Protein AF-A0A7V3UQK7-F1 (afdb_monomer)

Sequence (148 aa):
MFDKPQFWVILATIALGGVIAGFGYARHGSGWISPEKKADWLVEIASKELDLSTDQKAKLNQIKDEVLAKMQTFRGLREGLREEVLSQVRKESVDQQKLNQLLGEKEAQIKEMRTFLVAKFAEFHGMLTPEQRLKLAEGLDRFHKERD

pLDDT: mean 75.61, std 19.02, range [35.81, 97.5]

Nearest PDB structures (foldseek):
  3zg1-assembly1_D  TM=5.898E-01  e=9.123E-01  Cupriavidus metallidurans CH34
  8p1y-assembly1_AAA-2  TM=5.648E-01  e=1.386E+00  Arabidopsis thaliana
  4wwf-assembly1_A-3  TM=5.915E-01  e=1.800E+00  Cupriavidus metallidurans CH34
  7f6j-assembly1_C  TM=4.019E-01  e=7.402E-01  Homo sapiens
  7vqu-assembly1_A  TM=3.058E-01  e=1.538E+00  Homo sapiens

Secondary structure (DSSP, 8-state):
---HHHHHHHHHHHHTTTHHHHTS---BTTB---HHHHHHHHHHHHHHHTT--HHHHHHHHHHHHHHHHHHHHHHHHHHHHHHHHHHHHTSSS--HHHHHHHHHHHHHHHHHHHHHHHHHHHHHHHHS-HHHHHHHHHHHHHHHHT--

Foldseek 3Di:
DPDLLVLLVVVVCLQQLVLVPVLVDDDDPPDRDDPLNVLVVNLVVLCVQLVDDPVLSVLSVVLSVVLVVLVVVVVVLVVVLVVLVVVQVPDPHHPPVVNVVSVVVVVVSSVVSRVSSNVSSVVSCVPGDPSSVVSSVVSNVVSVVVVD

Structure (mmCIF, N/CA/C/O backbone):
data_AF-A0A7V3UQK7-F1
#
_entry.id   AF-A0A7V3UQK7-F1
#
loop_
_atom_site.group_PDB
_atom_site.id
_atom_site.type_symbol
_atom_site.label_atom_id
_atom_site.label_alt_id
_atom_site.label_comp_id
_atom_site.label_asym_id
_atom_site.label_entity_id
_atom_site.label_seq_id
_atom_site.pdbx_PDB_ins_code
_atom_site.Cartn_x
_atom_site.Cartn_y
_atom_site.Cartn_z
_atom_site.occupancy
_atom_site.B_iso_or_equiv
_atom_site.auth_seq_id
_atom_site.auth_comp_id
_atom_site.auth_asym_id
_atom_site.auth_atom_id
_atom_site.pdbx_PDB_model_num
ATOM 1 N N . MET A 1 1 ? -0.979 22.554 5.118 1.00 37.94 1 MET A N 1
ATOM 2 C CA . MET A 1 1 ? -2.296 21.947 5.358 1.00 37.94 1 MET A CA 1
ATOM 3 C C . MET A 1 1 ? -2.767 21.380 4.026 1.00 37.94 1 MET A C 1
ATOM 5 O O . MET A 1 1 ? -2.812 22.142 3.074 1.00 37.94 1 MET A O 1
ATOM 9 N N . PHE A 1 2 ? -2.886 20.057 3.888 1.00 42.56 2 PHE A N 1
ATOM 10 C CA . PHE A 1 2 ? -3.632 19.459 2.772 1.00 42.56 2 PHE A CA 1
ATOM 11 C C . PHE A 1 2 ? -5.113 19.531 3.172 1.00 42.56 2 PHE A C 1
ATOM 13 O O . PHE A 1 2 ? -5.421 19.312 4.347 1.00 42.56 2 PHE A O 1
ATOM 20 N N . ASP A 1 3 ? -5.997 19.893 2.250 1.00 42.94 3 ASP A N 1
ATOM 21 C CA . ASP A 1 3 ? -7.413 20.099 2.563 1.00 42.94 3 ASP A CA 1
ATOM 22 C C . ASP A 1 3 ? -8.110 18.761 2.866 1.00 42.94 3 ASP A C 1
ATOM 24 O O . ASP A 1 3 ? -7.688 17.711 2.384 1.00 42.94 3 ASP A O 1
ATOM 28 N N . LYS A 1 4 ? -9.182 18.780 3.674 1.00 47.19 4 LYS A N 1
ATOM 29 C CA . LYS A 1 4 ? -10.029 17.611 4.008 1.00 47.19 4 LYS A CA 1
ATOM 30 C C . LYS A 1 4 ? -10.387 16.699 2.809 1.00 47.19 4 LYS A C 1
ATOM 32 O O . LYS A 1 4 ? -10.377 15.486 3.009 1.00 47.19 4 LYS A O 1
ATOM 37 N N . PRO A 1 5 ? -10.604 17.201 1.576 1.00 44.19 5 PRO A N 1
ATOM 38 C CA . PRO A 1 5 ? -10.710 16.358 0.380 1.00 44.19 5 PRO A CA 1
ATOM 39 C C . PRO A 1 5 ? -9.492 15.451 0.146 1.00 44.19 5 PRO A C 1
ATOM 41 O O . PRO A 1 5 ? -9.626 14.288 -0.215 1.00 44.19 5 PRO A O 1
ATOM 44 N N . GLN A 1 6 ? -8.266 15.913 0.389 1.00 44.44 6 GLN A N 1
ATOM 45 C CA . GLN A 1 6 ? -7.052 15.153 0.072 1.00 44.44 6 GLN A CA 1
ATOM 46 C C . GLN A 1 6 ? -6.821 13.929 0.974 1.00 44.44 6 GLN A C 1
ATOM 48 O O . GLN A 1 6 ? -6.071 13.026 0.605 1.00 44.44 6 GLN A O 1
ATOM 53 N N . PHE A 1 7 ? -7.493 13.867 2.124 1.00 53.59 7 PHE A N 1
ATOM 54 C CA . PHE A 1 7 ? -7.438 12.757 3.077 1.00 53.59 7 PHE A CA 1
ATOM 55 C C . PHE A 1 7 ? -8.044 11.463 2.509 1.00 53.59 7 PHE A C 1
ATOM 57 O O . PHE A 1 7 ? -7.403 10.408 2.502 1.00 53.59 7 PHE A O 1
ATOM 64 N N . TRP A 1 8 ? -9.249 11.561 1.958 1.00 45.72 8 TRP A N 1
ATOM 65 C CA . TRP A 1 8 ? -9.963 10.429 1.378 1.00 45.72 8 TRP A CA 1
ATOM 66 C C . TRP A 1 8 ? -9.336 9.942 0.069 1.00 45.72 8 TRP A C 1
ATOM 68 O O . TRP A 1 8 ? -9.379 8.739 -0.180 1.00 45.72 8 TRP A O 1
ATOM 78 N N . VAL A 1 9 ? -8.655 10.820 -0.700 1.00 46.66 9 VAL A N 1
ATOM 79 C CA . VAL A 1 9 ? -7.806 10.403 -1.842 1.00 46.66 9 VAL A CA 1
ATOM 80 C C . VAL A 1 9 ? -6.897 9.271 -1.391 1.00 46.66 9 VAL A C 1
ATOM 82 O O . VAL A 1 9 ? -6.783 8.253 -2.063 1.00 46.66 9 VAL A O 1
ATOM 85 N N . ILE A 1 10 ? -6.214 9.450 -0.261 1.00 49.88 10 ILE A N 1
ATOM 86 C CA . ILE A 1 10 ? -5.066 8.623 0.085 1.00 49.88 10 ILE A CA 1
ATOM 87 C C . ILE A 1 10 ? -5.518 7.339 0.797 1.00 49.88 10 ILE A C 1
ATOM 89 O O . ILE A 1 10 ? -4.950 6.285 0.518 1.00 49.88 10 ILE A O 1
ATOM 93 N N . LEU A 1 11 ? -6.600 7.377 1.588 1.00 51.47 11 LEU A N 1
ATOM 94 C CA . LEU A 1 11 ? -7.259 6.161 2.090 1.00 51.47 11 LEU A CA 1
ATOM 95 C C . LEU A 1 11 ? -7.857 5.310 0.955 1.00 51.47 11 LEU A C 1
ATOM 97 O O . LEU A 1 11 ? -7.635 4.099 0.929 1.00 51.47 11 LEU A O 1
ATOM 101 N N . ALA A 1 12 ? -8.522 5.931 -0.030 1.00 48.00 12 ALA A N 1
ATOM 102 C CA . ALA A 1 12 ? -9.021 5.244 -1.228 1.00 48.00 12 ALA A CA 1
ATOM 103 C C . ALA A 1 12 ? -7.879 4.627 -2.058 1.00 48.00 12 ALA A C 1
ATOM 105 O O . A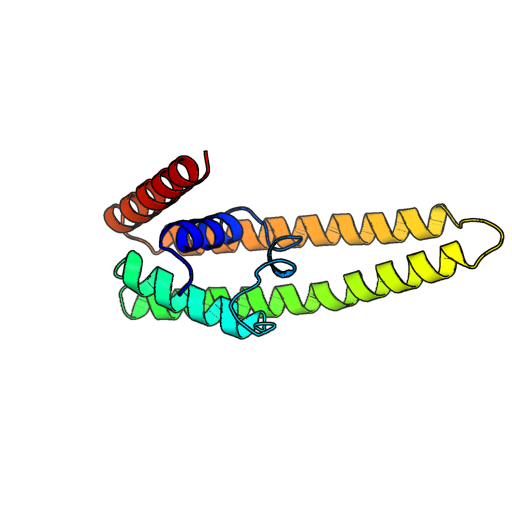LA A 1 12 ? -7.985 3.510 -2.561 1.00 48.00 12 ALA A O 1
ATOM 106 N N . THR A 1 13 ? -6.751 5.339 -2.167 1.00 45.59 13 THR A N 1
ATOM 107 C CA . THR A 1 13 ? -5.567 4.902 -2.929 1.00 45.59 13 THR A CA 1
ATOM 108 C C . THR A 1 13 ? -4.888 3.680 -2.294 1.00 45.59 13 THR A C 1
ATOM 110 O O . THR A 1 13 ? -4.338 2.848 -3.017 1.00 45.59 13 THR A O 1
ATOM 113 N N . ILE A 1 14 ? -4.944 3.535 -0.963 1.00 50.31 14 ILE A N 1
ATOM 114 C CA . ILE A 1 14 ? -4.448 2.345 -0.247 1.00 50.31 14 ILE A CA 1
ATOM 115 C C . ILE A 1 14 ? -5.424 1.170 -0.392 1.00 50.31 14 ILE A C 1
ATOM 117 O O . ILE A 1 14 ? -4.981 0.047 -0.622 1.00 50.31 14 ILE A O 1
ATOM 121 N N . ALA A 1 15 ? -6.736 1.426 -0.328 1.00 46.16 15 ALA A N 1
ATOM 122 C CA . ALA A 1 15 ? -7.770 0.400 -0.482 1.00 46.16 15 ALA A CA 1
ATOM 123 C C . ALA A 1 15 ? -7.800 -0.248 -1.884 1.00 46.16 15 ALA A C 1
ATOM 125 O O . ALA A 1 15 ? -8.179 -1.409 -2.016 1.00 46.16 15 ALA A O 1
ATOM 126 N N . LEU A 1 16 ? -7.371 0.471 -2.932 1.00 38.28 16 LEU A N 1
ATOM 127 C CA . LEU A 1 16 ? -7.470 0.043 -4.338 1.00 38.28 16 LEU A CA 1
ATOM 128 C C . LEU A 1 16 ? -6.136 0.096 -5.104 1.00 38.28 16 LEU A C 1
ATOM 130 O O . LEU A 1 16 ? -6.090 0.451 -6.279 1.00 38.28 16 LEU A O 1
ATOM 134 N N . GLY A 1 17 ? -5.020 -0.271 -4.468 1.00 37.94 17 GLY A N 1
ATOM 135 C CA . GLY A 1 17 ? -3.794 -0.597 -5.211 1.00 37.94 17 GLY A CA 1
ATOM 136 C C . GLY A 1 17 ? -3.151 0.561 -5.990 1.00 37.94 17 GLY A C 1
ATOM 137 O O . GLY A 1 17 ? -2.339 0.324 -6.884 1.00 37.94 17 GLY A O 1
ATOM 138 N N . GLY A 1 18 ? -3.427 1.820 -5.638 1.00 38.56 18 GLY A N 1
ATOM 139 C CA . GLY A 1 18 ? -2.829 3.002 -6.272 1.00 38.56 18 GLY A CA 1
ATOM 140 C C . GLY A 1 18 ? -1.375 3.273 -5.854 1.00 38.56 18 GLY A C 1
ATOM 141 O O . GLY A 1 18 ? -0.882 4.398 -5.945 1.00 38.56 18 GLY A O 1
ATOM 142 N N . VAL A 1 19 ? -0.667 2.242 -5.391 1.00 43.47 19 VAL A N 1
ATOM 143 C CA . VAL A 1 19 ? 0.723 2.314 -4.926 1.00 43.47 19 VAL A CA 1
ATOM 144 C C . VAL A 1 19 ? 1.705 2.536 -6.083 1.00 43.47 19 VAL A C 1
ATOM 146 O O . VAL A 1 19 ? 2.737 3.174 -5.898 1.00 43.47 19 VAL A O 1
ATOM 149 N N . ILE A 1 20 ? 1.379 2.092 -7.300 1.00 42.72 20 ILE A N 1
ATOM 150 C CA . ILE A 1 20 ? 2.348 2.074 -8.410 1.00 42.72 20 ILE A CA 1
ATOM 151 C C . ILE A 1 20 ? 2.526 3.457 -9.074 1.00 42.72 20 ILE A C 1
ATOM 153 O O . ILE A 1 20 ? 3.589 3.728 -9.631 1.00 42.72 20 ILE A O 1
ATOM 157 N N . ALA A 1 21 ? 1.553 4.369 -8.957 1.00 35.81 21 ALA A N 1
ATOM 158 C CA . ALA A 1 21 ? 1.624 5.709 -9.565 1.00 35.81 21 ALA A CA 1
ATOM 159 C C . ALA A 1 21 ? 1.423 6.876 -8.572 1.00 35.81 21 ALA A C 1
ATOM 161 O O . ALA A 1 21 ? 2.000 7.948 -8.760 1.00 35.81 21 ALA A O 1
ATOM 162 N N . GLY A 1 22 ? 0.669 6.685 -7.480 1.00 40.34 22 GLY A N 1
ATOM 163 C CA . GLY A 1 22 ? 0.254 7.771 -6.575 1.00 40.34 22 GLY A CA 1
ATOM 164 C C . GLY A 1 22 ? 1.278 8.202 -5.516 1.00 40.34 22 GLY A C 1
ATOM 165 O O . GLY A 1 22 ? 1.130 9.258 -4.897 1.00 40.34 22 GLY A O 1
ATOM 166 N N . PHE A 1 23 ? 2.347 7.430 -5.298 1.00 44.38 23 PHE A N 1
ATOM 167 C CA . PHE A 1 23 ? 3.440 7.848 -4.405 1.00 44.38 23 PHE A CA 1
ATOM 168 C C . PHE A 1 23 ? 4.449 8.792 -5.077 1.00 44.38 23 PHE A C 1
ATOM 170 O O . PHE A 1 23 ? 5.223 9.433 -4.375 1.00 44.38 23 PHE A O 1
ATOM 177 N N . GLY A 1 24 ? 4.410 8.939 -6.408 1.00 39.44 24 GLY A N 1
ATOM 178 C CA . GLY A 1 24 ? 5.303 9.836 -7.152 1.00 39.44 24 GLY A CA 1
ATOM 179 C C . GLY A 1 24 ? 4.831 11.290 -7.282 1.00 39.44 24 GLY A C 1
ATOM 180 O O . GLY A 1 24 ? 5.630 12.133 -7.675 1.00 39.44 24 GLY A O 1
ATOM 181 N N . TYR A 1 25 ? 3.568 11.605 -6.962 1.00 39.03 25 TYR A N 1
ATOM 182 C CA . TYR A 1 25 ? 2.952 12.891 -7.332 1.00 39.03 25 TYR A CA 1
ATOM 183 C C . TYR A 1 25 ? 2.076 13.509 -6.230 1.00 39.03 25 TYR A C 1
ATOM 185 O O . TYR A 1 25 ? 0.940 13.901 -6.475 1.00 39.03 25 TYR A O 1
ATOM 193 N N . ALA A 1 26 ? 2.585 13.631 -5.002 1.00 42.06 26 ALA A N 1
ATOM 194 C CA . ALA A 1 26 ? 1.942 14.468 -3.983 1.00 42.06 26 ALA A CA 1
ATOM 195 C C . ALA A 1 26 ? 2.913 15.566 -3.536 1.00 42.06 26 ALA A C 1
ATOM 197 O O . ALA A 1 26 ? 3.802 15.336 -2.720 1.00 42.06 26 ALA A O 1
ATOM 198 N N . ARG A 1 27 ? 2.759 16.757 -4.120 1.00 38.16 27 ARG A N 1
ATOM 199 C CA . ARG A 1 27 ? 3.502 17.972 -3.769 1.00 38.16 27 ARG A CA 1
ATOM 200 C C . ARG A 1 27 ? 2.772 18.630 -2.586 1.00 38.16 27 ARG A C 1
ATOM 202 O O . ARG A 1 27 ? 1.605 18.976 -2.731 1.00 38.16 27 ARG A O 1
ATOM 209 N N . HIS A 1 28 ? 3.426 18.798 -1.433 1.00 37.97 28 HIS A N 1
ATOM 210 C CA . HIS A 1 28 ? 3.025 19.801 -0.427 1.00 37.97 28 HIS A CA 1
ATOM 211 C C . HIS A 1 28 ? 4.048 20.932 -0.425 1.00 37.97 28 HIS A C 1
ATOM 213 O O . HIS A 1 28 ? 5.148 20.756 -0.953 1.00 37.97 28 HIS A O 1
ATOM 219 N N . GLY A 1 29 ? 3.684 22.077 0.150 1.00 44.47 29 GLY A N 1
ATOM 220 C CA . GLY A 1 29 ? 4.548 23.247 0.279 1.00 44.47 29 GLY A CA 1
ATOM 221 C C . GLY A 1 29 ? 5.987 22.865 0.641 1.00 44.47 29 GLY A C 1
ATOM 222 O O . GLY A 1 29 ? 6.238 22.263 1.679 1.00 44.47 29 GLY A O 1
ATOM 223 N N . SER A 1 30 ? 6.900 23.181 -0.281 1.00 41.56 30 SER A N 1
ATOM 224 C CA . SER A 1 30 ? 8.362 23.133 -0.146 1.00 41.56 30 SER A CA 1
ATOM 225 C C . SER A 1 30 ? 9.041 21.797 0.225 1.00 41.56 30 SER A C 1
ATOM 227 O O . SER A 1 30 ? 10.024 21.826 0.962 1.00 41.56 30 SER A O 1
ATOM 229 N N . GLY A 1 31 ? 8.634 20.630 -0.301 1.00 48.94 31 GLY A N 1
ATOM 230 C CA . GLY A 1 31 ? 9.506 19.445 -0.179 1.00 48.94 31 GLY A CA 1
ATOM 231 C C . GLY A 1 31 ? 8.980 18.092 -0.661 1.00 48.94 31 GLY A C 1
ATOM 232 O O . GLY A 1 31 ? 7.777 17.859 -0.754 1.00 48.94 31 GLY A O 1
ATOM 233 N N . TRP A 1 32 ? 9.922 17.182 -0.936 1.00 53.34 32 TRP A N 1
ATOM 234 C CA . TRP A 1 32 ? 9.680 15.748 -1.126 1.00 53.34 32 TRP A CA 1
ATOM 235 C C . TRP A 1 32 ? 9.458 15.090 0.245 1.00 53.34 32 TRP A C 1
ATOM 237 O O . TRP A 1 32 ? 10.363 15.072 1.077 1.00 53.34 32 TRP A O 1
ATOM 247 N N . ILE A 1 33 ? 8.263 14.553 0.499 1.00 62.66 33 ILE A N 1
ATOM 248 C CA . ILE A 1 33 ? 7.979 13.755 1.702 1.00 62.66 33 ILE A CA 1
ATOM 249 C C . ILE A 1 33 ? 8.340 12.296 1.407 1.00 62.66 33 ILE A C 1
ATOM 251 O O . ILE A 1 33 ? 7.954 11.764 0.365 1.00 62.66 33 ILE A O 1
ATOM 255 N N . SER A 1 34 ? 9.081 11.648 2.313 1.00 73.44 34 SER A N 1
ATOM 256 C CA . SER A 1 34 ? 9.436 10.236 2.152 1.00 73.44 34 SER A CA 1
ATOM 257 C C . SER A 1 34 ? 8.192 9.337 2.274 1.00 73.44 34 SER A C 1
ATOM 259 O O . SER A 1 34 ? 7.241 9.696 2.978 1.00 73.44 34 SER A O 1
ATOM 261 N N . PRO A 1 35 ? 8.160 8.170 1.610 1.00 71.69 35 PRO A N 1
ATOM 262 C CA . PRO A 1 35 ? 7.020 7.253 1.685 1.00 71.69 35 PRO A CA 1
ATOM 263 C C . PRO A 1 35 ? 6.654 6.842 3.114 1.00 71.69 35 PRO A C 1
ATOM 265 O O . PRO A 1 35 ? 5.476 6.707 3.423 1.00 71.69 35 PRO A O 1
ATOM 268 N N . GLU A 1 36 ? 7.649 6.732 3.989 1.00 77.38 36 GLU A N 1
ATOM 269 C CA . GLU A 1 36 ? 7.508 6.378 5.400 1.00 77.38 36 GLU A CA 1
ATOM 270 C C . GLU A 1 36 ? 6.766 7.486 6.161 1.00 77.38 36 GLU A C 1
ATOM 272 O O . GLU A 1 36 ? 5.721 7.234 6.752 1.00 77.38 36 GLU A O 1
ATOM 277 N N . LYS A 1 37 ? 7.199 8.750 6.022 1.00 78.31 37 LYS A N 1
ATOM 278 C CA . LYS A 1 37 ? 6.509 9.901 6.633 1.00 78.31 37 LYS A CA 1
ATOM 279 C C . LYS A 1 37 ? 5.071 10.053 6.141 1.00 78.31 37 LYS A C 1
ATOM 281 O O . LYS A 1 37 ? 4.189 10.445 6.902 1.00 78.31 37 LYS A O 1
ATOM 286 N N . LYS A 1 38 ? 4.825 9.762 4.860 1.00 75.75 38 LYS A N 1
ATOM 287 C CA . LYS A 1 38 ? 3.470 9.777 4.296 1.00 75.75 38 LYS A CA 1
ATOM 288 C C . LYS A 1 38 ? 2.611 8.666 4.906 1.00 75.75 38 LYS A C 1
ATOM 290 O O . LYS A 1 38 ? 1.447 8.911 5.203 1.00 75.75 38 LYS A O 1
ATOM 295 N N . ALA A 1 39 ? 3.178 7.477 5.097 1.00 77.69 39 ALA A N 1
ATOM 296 C CA . ALA A 1 39 ? 2.504 6.338 5.705 1.00 77.69 39 ALA A CA 1
ATOM 297 C C . ALA A 1 39 ? 2.181 6.580 7.190 1.00 77.69 39 ALA A C 1
ATOM 299 O O . ALA A 1 39 ? 1.060 6.316 7.611 1.00 77.69 39 ALA A O 1
ATOM 300 N N . ASP A 1 40 ? 3.102 7.168 7.957 1.00 80.12 40 ASP A N 1
ATOM 301 C CA . ASP A 1 40 ? 2.851 7.555 9.352 1.00 80.12 40 ASP A CA 1
ATOM 302 C C . ASP A 1 40 ? 1.722 8.581 9.458 1.00 80.12 40 ASP A C 1
ATOM 304 O O . ASP A 1 40 ? 0.777 8.408 10.226 1.00 80.12 40 ASP A O 1
ATOM 308 N N . TRP A 1 41 ? 1.771 9.622 8.622 1.00 77.69 41 TRP A N 1
ATOM 309 C CA . TRP A 1 41 ? 0.708 10.622 8.564 1.00 77.69 41 TRP A CA 1
ATOM 310 C C . TRP A 1 41 ? -0.652 9.986 8.245 1.00 77.69 41 TRP A C 1
ATOM 312 O O . TRP A 1 41 ? -1.651 10.340 8.863 1.00 77.69 41 TRP A O 1
ATOM 322 N N . LEU A 1 42 ? -0.702 9.005 7.340 1.00 74.56 42 LEU A N 1
ATOM 323 C CA . LEU A 1 42 ? -1.939 8.294 7.016 1.00 74.56 42 LEU A CA 1
ATOM 324 C C . LEU A 1 42 ? -2.520 7.529 8.194 1.00 74.56 42 LEU A C 1
ATOM 326 O O . LEU A 1 42 ? -3.732 7.576 8.402 1.00 74.56 42 LEU A O 1
ATOM 330 N N . VAL A 1 43 ? -1.670 6.844 8.960 1.00 82.00 43 VAL A N 1
ATOM 331 C CA . VAL A 1 43 ? -2.104 6.143 10.169 1.00 82.00 43 VAL A CA 1
ATOM 332 C C . VAL A 1 43 ? -2.683 7.127 11.173 1.00 82.00 43 VAL A C 1
ATOM 334 O O . VAL A 1 43 ? -3.738 6.849 11.739 1.00 82.00 43 VAL A O 1
ATOM 337 N N . GLU A 1 44 ? -2.056 8.288 11.363 1.00 82.75 44 GLU A N 1
ATOM 338 C CA . GLU A 1 44 ? -2.565 9.307 12.284 1.00 82.75 44 GLU A CA 1
ATOM 339 C C . GLU A 1 44 ? -3.924 9.858 11.853 1.00 82.75 44 GLU A C 1
ATOM 341 O O . GLU A 1 44 ? -4.842 9.929 12.674 1.00 82.75 44 GLU A O 1
ATOM 346 N N . ILE A 1 45 ? -4.099 10.197 10.571 1.00 77.00 45 ILE A N 1
ATOM 347 C CA . ILE A 1 45 ? -5.394 10.710 10.119 1.00 77.00 45 ILE A CA 1
ATOM 348 C C . ILE A 1 45 ? -6.463 9.614 10.160 1.00 77.00 45 ILE A C 1
ATOM 350 O O . ILE A 1 45 ? -7.547 9.865 10.669 1.00 77.00 45 ILE A O 1
ATOM 354 N N . ALA A 1 46 ? -6.172 8.391 9.708 1.00 80.06 46 ALA A N 1
ATOM 355 C CA . ALA A 1 46 ? -7.124 7.281 9.792 1.00 80.06 46 ALA A CA 1
ATOM 356 C C . ALA A 1 46 ? -7.517 6.968 11.244 1.00 80.06 46 ALA A C 1
ATOM 358 O O . ALA A 1 46 ? -8.691 6.740 11.524 1.00 80.06 46 ALA A O 1
ATOM 359 N N . SE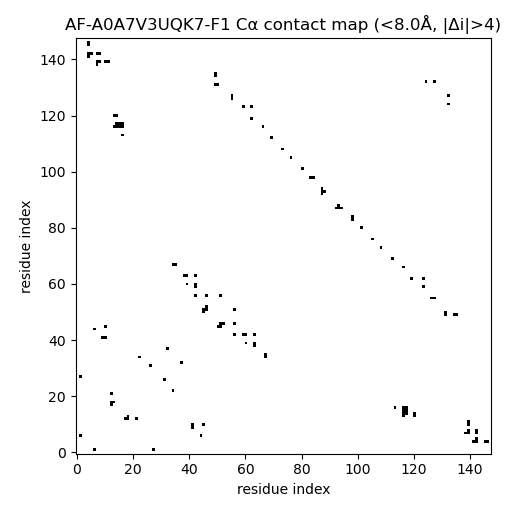R A 1 47 ? -6.553 7.017 12.170 1.00 84.50 47 SER A N 1
ATOM 360 C CA . SER A 1 47 ? -6.803 6.819 13.601 1.00 84.50 47 SER A CA 1
ATOM 361 C C . SER A 1 47 ? -7.755 7.863 14.163 1.00 84.50 47 SER A C 1
ATOM 363 O O . SER A 1 47 ? -8.676 7.517 14.894 1.00 84.50 47 SER A O 1
ATOM 365 N N . LYS A 1 48 ? -7.555 9.132 13.798 1.00 87.38 48 LYS A N 1
ATOM 366 C CA . LYS A 1 48 ? -8.404 10.238 14.239 1.00 87.38 48 LYS A CA 1
ATOM 367 C C . LYS A 1 48 ? -9.788 10.194 13.594 1.00 87.38 48 LYS A C 1
ATOM 369 O O . LYS A 1 48 ? -10.793 10.341 14.270 1.00 87.38 48 LYS A O 1
ATOM 374 N N . GLU A 1 49 ? -9.847 10.024 12.283 1.00 83.81 49 GLU A N 1
ATOM 375 C CA . GLU A 1 49 ? -11.094 10.141 11.528 1.00 83.81 49 GLU A CA 1
ATOM 376 C C . GLU A 1 49 ? -11.984 8.916 11.689 1.00 83.81 49 GLU A C 1
ATOM 378 O O . GLU A 1 49 ? -13.190 9.046 11.553 1.00 83.81 49 GLU A O 1
ATOM 383 N N . LEU A 1 50 ? -11.446 7.743 12.019 1.00 89.06 50 LEU A N 1
ATOM 384 C CA . LEU A 1 50 ? -12.253 6.560 12.336 1.00 89.06 50 LEU A CA 1
ATOM 385 C C . LEU A 1 50 ? -12.395 6.325 13.841 1.00 89.06 50 LEU A C 1
ATOM 387 O O . LEU A 1 50 ? -12.980 5.317 14.227 1.00 89.06 50 LEU A O 1
ATOM 391 N N . ASP A 1 51 ? -11.871 7.228 14.675 1.00 92.69 51 ASP A N 1
ATOM 392 C CA .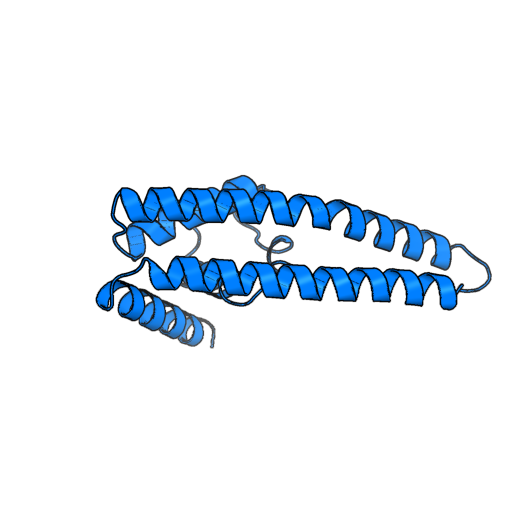 ASP A 1 51 ? -11.842 7.076 16.132 1.00 92.69 51 ASP A CA 1
ATOM 393 C C . ASP A 1 51 ? -11.334 5.676 16.532 1.00 92.69 51 ASP A C 1
ATOM 395 O O . ASP A 1 51 ? -11.997 4.922 17.246 1.00 92.69 51 ASP A O 1
ATOM 399 N N . LEU A 1 52 ? -10.182 5.279 15.975 1.00 92.44 52 LEU A N 1
ATOM 400 C CA . LEU A 1 52 ? -9.626 3.944 16.190 1.00 92.44 52 LEU A CA 1
ATOM 401 C C . LEU A 1 52 ? -9.225 3.754 17.654 1.00 92.44 52 LEU A C 1
ATOM 403 O O . LEU A 1 52 ? -8.594 4.623 18.260 1.00 92.44 52 LEU A O 1
ATOM 407 N N . SER A 1 53 ? -9.518 2.573 18.197 1.00 96.81 53 SER A N 1
ATOM 408 C CA . SER A 1 53 ? -9.008 2.168 19.506 1.00 96.81 53 SER A CA 1
ATOM 409 C C . SER A 1 53 ? -7.482 2.020 19.490 1.00 96.81 53 SER A C 1
ATOM 411 O O . SER A 1 53 ? -6.857 1.894 18.431 1.00 96.81 53 SER A O 1
ATOM 413 N N . THR A 1 54 ? -6.870 1.971 20.677 1.00 96.50 54 THR A N 1
ATOM 414 C CA . THR A 1 54 ? -5.432 1.698 20.833 1.00 96.50 54 THR A CA 1
ATOM 415 C C . THR A 1 54 ? -5.012 0.434 20.079 1.00 96.50 54 THR A C 1
ATOM 417 O O . THR A 1 54 ? -4.030 0.457 19.336 1.00 96.50 54 THR A O 1
ATOM 420 N N . ASP A 1 55 ? -5.800 -0.637 20.191 1.00 96.38 55 ASP A N 1
ATOM 421 C CA . ASP A 1 55 ? -5.511 -1.923 19.549 1.00 96.38 55 ASP A CA 1
ATOM 422 C C . ASP A 1 55 ? -5.665 -1.852 18.024 1.00 96.38 55 ASP A C 1
ATOM 424 O O . ASP A 1 55 ? -4.828 -2.365 17.279 1.00 96.38 55 ASP A O 1
ATOM 428 N N . GLN A 1 56 ? -6.700 -1.161 17.535 1.00 93.50 56 GLN A N 1
ATOM 429 C CA . GLN A 1 56 ? -6.902 -0.940 16.101 1.00 93.50 56 GLN A CA 1
ATOM 430 C C . GLN A 1 56 ? -5.768 -0.101 15.499 1.00 93.50 56 GLN A C 1
ATOM 432 O O . GLN A 1 56 ? -5.273 -0.419 14.417 1.00 93.50 56 GLN A O 1
ATOM 437 N N . LYS A 1 57 ? -5.309 0.942 16.204 1.00 93.56 57 LYS A N 1
ATOM 438 C CA . LYS A 1 57 ? -4.172 1.771 15.778 1.00 93.56 57 LYS A CA 1
ATOM 439 C C . LYS A 1 57 ? -2.859 0.986 15.782 1.00 93.56 57 LYS A C 1
ATOM 441 O O . LYS A 1 57 ? -2.051 1.151 14.866 1.00 93.56 57 LYS A O 1
ATOM 446 N N . ALA A 1 58 ? -2.635 0.121 16.771 1.00 94.75 58 ALA A N 1
ATOM 447 C CA . ALA A 1 58 ? -1.468 -0.759 16.802 1.00 94.75 58 ALA A CA 1
ATOM 448 C C . ALA A 1 58 ? -1.460 -1.711 15.594 1.00 94.75 58 ALA A C 1
ATOM 450 O O . ALA A 1 58 ? -0.464 -1.796 14.875 1.00 94.75 58 ALA A O 1
ATOM 451 N N . LYS A 1 59 ? -2.603 -2.339 15.293 1.00 92.06 59 LYS A N 1
ATOM 452 C CA . LYS A 1 59 ? -2.749 -3.217 14.125 1.00 92.06 59 LYS A CA 1
ATOM 453 C C . LYS A 1 59 ? -2.603 -2.466 12.797 1.00 92.06 59 LYS A C 1
ATOM 455 O O . LYS A 1 59 ? -1.979 -2.976 11.870 1.00 92.06 59 LYS A O 1
ATOM 460 N N . LEU A 1 60 ? -3.103 -1.232 12.706 1.00 90.31 60 LEU A N 1
ATOM 461 C CA . LEU A 1 60 ? -2.901 -0.382 11.531 1.00 90.31 60 LEU A CA 1
A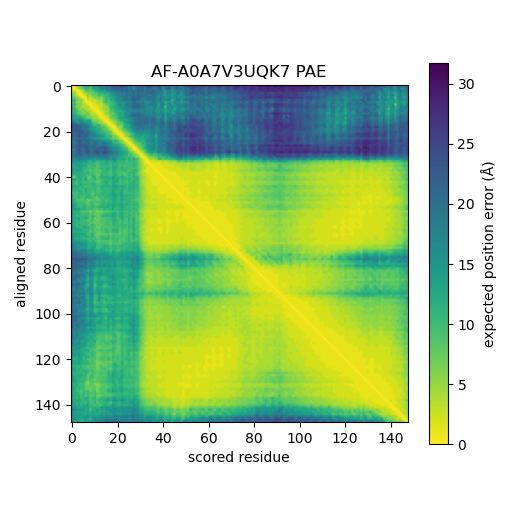TOM 462 C C . LEU A 1 60 ? -1.419 -0.035 11.309 1.00 90.31 60 LEU A C 1
ATOM 464 O O . LEU A 1 60 ? -0.959 -0.035 10.169 1.00 90.31 60 LEU A O 1
ATOM 468 N N . ASN A 1 61 ? -0.659 0.220 12.379 1.00 89.50 61 ASN A N 1
ATOM 469 C CA . ASN A 1 61 ? 0.789 0.428 12.283 1.00 89.50 61 ASN A CA 1
ATOM 470 C C . ASN A 1 61 ? 1.523 -0.821 11.790 1.00 89.50 61 ASN A C 1
ATOM 472 O O . ASN A 1 61 ? 2.390 -0.705 10.931 1.00 89.50 61 ASN A O 1
ATOM 476 N N . GLN A 1 62 ? 1.128 -2.009 12.250 1.00 93.12 62 GLN A N 1
ATOM 477 C CA . GLN A 1 62 ? 1.693 -3.254 11.736 1.00 93.12 62 GLN A CA 1
ATOM 478 C C . GLN A 1 62 ? 1.419 -3.416 10.230 1.00 93.12 62 GLN A C 1
ATOM 480 O O . GLN A 1 62 ? 2.338 -3.677 9.457 1.00 93.12 62 GLN A O 1
ATOM 485 N N . ILE A 1 63 ? 0.172 -3.195 9.794 1.00 88.88 63 ILE A N 1
ATOM 486 C CA . ILE A 1 63 ? -0.194 -3.238 8.368 1.00 88.88 63 ILE A CA 1
ATOM 487 C C . ILE A 1 63 ? 0.647 -2.234 7.564 1.00 88.88 63 ILE A C 1
ATOM 489 O O . ILE A 1 63 ? 1.140 -2.564 6.486 1.00 88.88 63 ILE A O 1
ATOM 493 N N . LYS A 1 64 ? 0.838 -1.017 8.088 1.00 88.94 64 LYS A N 1
ATOM 494 C CA . LYS A 1 64 ? 1.684 0.021 7.483 1.00 88.94 64 LYS A CA 1
ATOM 495 C C . LYS A 1 64 ? 3.123 -0.470 7.290 1.00 88.94 64 LYS A C 1
ATOM 497 O O . LYS A 1 64 ? 3.652 -0.339 6.186 1.00 88.94 64 LYS A O 1
ATOM 502 N N . ASP A 1 65 ? 3.738 -1.042 8.322 1.00 88.88 65 ASP A N 1
ATOM 503 C CA . ASP A 1 65 ? 5.128 -1.509 8.274 1.00 88.88 65 ASP A CA 1
ATOM 504 C C . ASP A 1 65 ? 5.307 -2.656 7.269 1.00 88.88 65 ASP A C 1
ATOM 506 O O . ASP A 1 65 ? 6.236 -2.644 6.458 1.00 88.88 65 ASP A O 1
ATOM 510 N N . GLU A 1 66 ? 4.366 -3.602 7.237 1.00 89.25 66 GLU A N 1
ATOM 511 C CA . GLU A 1 66 ? 4.361 -4.702 6.268 1.00 89.25 66 GLU A CA 1
ATOM 512 C C . GLU A 1 66 ? 4.202 -4.199 4.825 1.00 89.25 66 GLU A C 1
ATOM 514 O O . GLU A 1 66 ? 4.874 -4.683 3.908 1.00 89.25 66 GLU A O 1
ATOM 519 N N . VAL A 1 67 ? 3.349 -3.192 4.608 1.00 85.31 67 VAL A N 1
ATOM 520 C CA . VAL A 1 67 ? 3.190 -2.545 3.300 1.00 85.31 67 VAL A CA 1
ATOM 521 C C . VAL A 1 67 ? 4.467 -1.817 2.886 1.00 85.31 67 VAL A C 1
ATOM 523 O O . VAL A 1 67 ? 4.903 -1.972 1.745 1.00 85.31 67 VAL A O 1
ATOM 526 N N . LEU A 1 68 ? 5.099 -1.057 3.785 1.00 83.94 68 LEU A N 1
ATOM 527 C CA . LEU A 1 68 ? 6.357 -0.362 3.496 1.00 83.94 68 LEU A CA 1
ATOM 528 C C . LEU A 1 68 ? 7.478 -1.346 3.146 1.00 83.94 68 LEU A C 1
ATOM 530 O O . LEU A 1 68 ? 8.174 -1.138 2.149 1.00 83.94 68 LEU A O 1
ATOM 534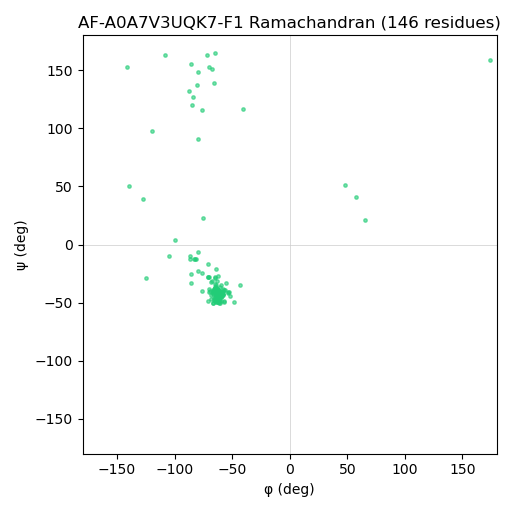 N N . ALA A 1 69 ? 7.604 -2.443 3.895 1.00 86.94 69 ALA A N 1
ATOM 535 C CA . ALA A 1 69 ? 8.560 -3.505 3.601 1.00 86.94 69 ALA A CA 1
ATOM 536 C C . ALA A 1 69 ? 8.306 -4.119 2.213 1.00 86.94 69 ALA A C 1
ATOM 538 O O . ALA A 1 69 ? 9.230 -4.243 1.407 1.00 86.94 69 ALA A O 1
ATOM 539 N N . LYS A 1 70 ? 7.042 -4.415 1.872 1.00 84.62 70 LYS A N 1
ATOM 540 C CA . LYS A 1 70 ? 6.682 -4.940 0.545 1.00 84.62 70 LYS A CA 1
ATOM 541 C C . LYS A 1 70 ? 6.944 -3.933 -0.580 1.00 84.62 70 LYS A C 1
ATOM 543 O O . LYS A 1 70 ? 7.321 -4.319 -1.682 1.00 84.62 70 LYS A O 1
ATOM 548 N N . MET A 1 71 ? 6.774 -2.633 -0.334 1.00 78.12 71 MET A N 1
ATOM 549 C CA . MET A 1 71 ? 7.087 -1.596 -1.325 1.00 78.12 71 MET A CA 1
ATOM 550 C C . MET A 1 71 ? 8.589 -1.470 -1.597 1.00 78.12 71 MET A C 1
ATOM 552 O O . MET A 1 71 ? 8.975 -1.145 -2.722 1.00 78.12 71 MET A O 1
ATOM 556 N N . GLN A 1 72 ? 9.446 -1.712 -0.602 1.00 78.75 72 GLN A N 1
ATOM 557 C CA . GLN A 1 72 ? 10.898 -1.659 -0.792 1.00 78.75 72 GLN A CA 1
ATOM 558 C C . GLN A 1 72 ? 11.377 -2.721 -1.789 1.00 78.75 72 GLN A C 1
ATOM 560 O O . GLN A 1 72 ? 12.195 -2.399 -2.651 1.00 78.75 72 GLN A O 1
ATOM 565 N N . THR A 1 73 ? 10.800 -3.930 -1.771 1.00 75.81 73 THR A N 1
ATOM 566 C CA . THR A 1 73 ? 11.151 -4.990 -2.739 1.00 75.81 73 THR A CA 1
ATOM 567 C C . THR A 1 73 ? 10.794 -4.618 -4.182 1.00 75.81 73 THR A C 1
ATOM 569 O O . THR A 1 73 ? 11.379 -5.146 -5.121 1.00 75.81 73 THR A O 1
ATOM 572 N N . PHE A 1 74 ? 9.872 -3.671 -4.372 1.00 71.12 74 PHE A N 1
ATOM 573 C CA . PHE A 1 74 ? 9.446 -3.172 -5.680 1.00 71.12 74 PHE A CA 1
ATOM 574 C C . PHE A 1 74 ? 10.314 -2.047 -6.251 1.00 71.12 74 PHE A C 1
ATOM 576 O O . PHE A 1 74 ? 10.342 -1.855 -7.470 1.00 71.12 74 PHE A O 1
ATOM 583 N N . ARG A 1 75 ? 11.001 -1.268 -5.400 1.00 67.25 75 ARG A N 1
ATOM 584 C CA . ARG A 1 75 ? 11.808 -0.122 -5.862 1.00 67.25 75 ARG A CA 1
ATOM 585 C C . ARG A 1 75 ? 12.952 -0.576 -6.775 1.00 67.25 75 ARG A C 1
ATOM 587 O O . ARG A 1 75 ? 13.124 0.018 -7.838 1.00 67.25 75 ARG A O 1
ATOM 594 N N . GLY A 1 76 ? 13.631 -1.673 -6.426 1.00 66.00 76 GLY A N 1
ATOM 595 C CA . GLY A 1 76 ? 14.746 -2.215 -7.214 1.00 66.00 76 GLY A CA 1
ATOM 596 C C . GLY A 1 76 ? 14.363 -2.612 -8.646 1.00 66.00 76 GLY A C 1
ATOM 597 O O . GLY A 1 76 ? 15.127 -2.381 -9.579 1.00 66.00 76 GLY A O 1
ATOM 598 N N . LEU A 1 77 ? 13.141 -3.115 -8.867 1.00 65.56 77 LEU A N 1
ATOM 599 C CA . LEU A 1 77 ? 12.688 -3.471 -10.217 1.00 65.56 77 LEU A CA 1
ATOM 600 C C . LEU A 1 77 ? 12.447 -2.231 -11.099 1.00 65.56 77 LEU A C 1
ATOM 602 O O . LEU A 1 77 ? 12.743 -2.243 -12.295 1.00 65.56 77 LEU A O 1
ATOM 606 N N . ARG A 1 78 ? 11.903 -1.143 -10.532 1.00 67.31 78 ARG A N 1
ATOM 607 C CA . ARG A 1 78 ? 11.655 0.099 -11.288 1.00 67.31 78 ARG A CA 1
ATOM 608 C C . ARG A 1 78 ? 12.958 0.702 -11.810 1.00 67.31 78 ARG A C 1
ATOM 610 O O . ARG A 1 78 ? 12.972 1.221 -12.927 1.00 67.31 78 ARG A O 1
ATOM 617 N N . GLU A 1 79 ? 14.014 0.645 -11.0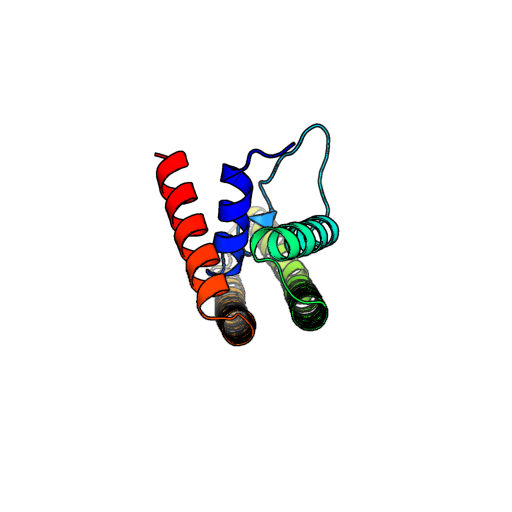05 1.00 73.19 79 GLU A N 1
ATOM 618 C CA . GLU A 1 79 ? 15.352 1.100 -11.383 1.00 73.19 79 GLU A CA 1
ATOM 619 C C . GLU A 1 79 ? 15.920 0.230 -12.509 1.00 73.19 79 GLU A C 1
ATOM 621 O O . GLU A 1 79 ? 16.272 0.778 -13.554 1.00 73.19 79 GLU A O 1
ATOM 626 N N . GLY A 1 80 ? 15.846 -1.101 -12.384 1.00 77.81 80 GLY A N 1
ATOM 627 C CA . GLY A 1 80 ? 16.293 -2.029 -13.429 1.00 77.81 80 GLY A CA 1
ATOM 628 C C . GLY A 1 80 ? 15.571 -1.853 -14.772 1.00 77.81 80 GLY A C 1
ATOM 629 O O . GLY A 1 80 ? 16.210 -1.821 -15.821 1.00 77.81 80 GLY A O 1
ATOM 630 N N . LEU A 1 81 ? 14.246 -1.642 -14.769 1.00 80.19 81 LEU A N 1
ATOM 631 C CA . LEU A 1 81 ? 13.504 -1.366 -16.009 1.00 80.19 81 LEU A CA 1
ATOM 632 C C . LEU A 1 81 ? 13.927 -0.032 -16.636 1.00 80.19 81 LEU A C 1
ATOM 634 O O . LEU A 1 81 ? 14.044 0.066 -17.855 1.00 80.19 81 LEU A O 1
ATOM 638 N N . ARG A 1 82 ? 14.136 1.010 -15.822 1.00 82.81 82 ARG A N 1
ATOM 639 C CA . ARG A 1 82 ? 14.589 2.313 -16.324 1.00 82.81 82 ARG A CA 1
ATOM 640 C C . ARG A 1 82 ? 15.964 2.191 -16.973 1.00 82.81 82 ARG A C 1
ATOM 642 O O . ARG A 1 82 ? 16.164 2.745 -18.051 1.00 82.81 82 ARG A O 1
ATOM 649 N N . GLU A 1 83 ? 16.894 1.504 -16.320 1.00 88.50 83 GLU A N 1
ATOM 650 C CA . GLU A 1 83 ? 18.240 1.271 -16.845 1.00 88.50 83 GLU A CA 1
ATOM 651 C C . GLU A 1 83 ? 18.209 0.474 -18.145 1.00 88.50 83 GLU A C 1
ATOM 653 O O . GLU A 1 83 ? 18.857 0.876 -19.112 1.00 88.50 83 GLU A O 1
ATOM 658 N N . GLU A 1 84 ? 17.394 -0.581 -18.214 1.00 87.81 84 GLU A N 1
ATOM 659 C CA . GLU A 1 84 ? 17.244 -1.350 -19.445 1.00 87.81 84 GLU A CA 1
ATOM 660 C C . GLU A 1 84 ? 16.658 -0.495 -20.570 1.00 87.81 84 GLU A C 1
ATOM 662 O O . GLU A 1 84 ? 17.202 -0.481 -21.669 1.00 87.81 84 GLU A O 1
ATOM 667 N N . VAL A 1 85 ? 15.582 0.256 -20.322 1.00 88.50 85 VAL A N 1
ATOM 668 C CA . VAL A 1 85 ? 14.983 1.120 -21.352 1.00 88.50 85 VAL A CA 1
ATOM 669 C C . VAL A 1 85 ? 16.009 2.132 -21.868 1.00 88.50 85 VAL A C 1
ATOM 671 O O . VAL A 1 85 ? 16.130 2.323 -23.076 1.00 88.50 85 VAL A O 1
ATOM 674 N N . LEU A 1 86 ? 16.800 2.740 -20.977 1.00 91.56 86 LEU A N 1
ATOM 675 C CA . LEU A 1 86 ? 17.886 3.643 -21.370 1.00 91.56 86 LEU A CA 1
ATOM 676 C C . LEU A 1 86 ? 18.977 2.930 -22.180 1.00 91.56 86 LEU A C 1
ATOM 678 O O . LEU A 1 86 ? 19.513 3.519 -23.117 1.00 91.56 86 LEU A O 1
ATOM 682 N N . SER A 1 87 ? 19.306 1.686 -21.833 1.00 93.88 87 SER A N 1
ATOM 683 C CA . SER A 1 87 ? 20.248 0.845 -22.578 1.00 93.88 87 SER A CA 1
ATOM 684 C C . SER A 1 87 ? 19.731 0.554 -23.987 1.00 93.88 87 SER A C 1
ATOM 686 O O . SER A 1 87 ? 20.451 0.761 -24.959 1.00 93.88 87 SER A O 1
ATOM 688 N N . GLN A 1 88 ? 18.460 0.167 -24.118 1.00 92.50 88 GLN A N 1
ATOM 689 C CA . GLN A 1 88 ? 17.826 -0.152 -25.399 1.00 92.50 88 GLN A CA 1
ATOM 690 C C . GLN A 1 88 ? 17.757 1.059 -26.334 1.00 92.50 88 GLN A C 1
ATOM 692 O O . GLN A 1 88 ? 18.064 0.929 -27.512 1.00 92.50 88 GLN A O 1
ATOM 697 N N . VAL A 1 89 ? 17.453 2.252 -25.810 1.00 94.19 89 VAL A N 1
ATOM 698 C CA . VAL A 1 89 ? 17.450 3.506 -26.592 1.00 94.19 89 VAL A CA 1
ATOM 699 C C . VAL A 1 89 ? 18.834 3.852 -27.158 1.00 94.19 89 VAL A C 1
ATOM 701 O O . VAL A 1 89 ? 18.931 4.533 -28.174 1.00 94.19 89 VAL A O 1
ATOM 704 N N . ARG A 1 90 ? 19.915 3.401 -26.512 1.00 95.12 90 ARG A N 1
ATOM 705 C CA . ARG A 1 90 ? 21.297 3.649 -26.959 1.00 95.12 90 ARG A CA 1
ATOM 706 C C . ARG A 1 90 ? 21.807 2.616 -27.968 1.00 95.12 90 ARG A C 1
ATOM 708 O O . ARG A 1 90 ? 22.895 2.810 -28.504 1.00 95.12 90 ARG A O 1
ATOM 715 N N . LYS A 1 91 ? 21.078 1.521 -28.197 1.00 95.62 91 LYS A N 1
ATOM 716 C CA . LYS A 1 91 ? 21.441 0.481 -29.169 1.00 95.62 91 LYS A CA 1
ATOM 717 C C . LYS A 1 91 ? 20.938 0.850 -30.565 1.00 95.62 91 LYS A C 1
ATOM 719 O O . LYS A 1 91 ? 19.954 1.564 -30.714 1.00 95.62 91 LYS A O 1
ATOM 724 N N . GLU A 1 92 ? 21.597 0.313 -31.589 1.00 95.25 92 GLU A N 1
ATOM 725 C CA . GLU A 1 92 ? 21.194 0.473 -32.995 1.00 95.25 92 GLU A CA 1
ATOM 726 C C . GLU A 1 92 ? 19.837 -0.187 -33.298 1.00 95.25 92 GLU A C 1
ATOM 728 O O . GLU A 1 92 ? 19.092 0.263 -34.163 1.00 95.25 92 GLU A O 1
ATOM 733 N N . SER A 1 93 ? 19.491 -1.240 -32.554 1.00 95.25 93 SER A N 1
ATOM 734 C CA . SER A 1 93 ? 18.195 -1.909 -32.630 1.00 95.25 93 SER A CA 1
ATOM 735 C C . SER A 1 93 ? 17.704 -2.322 -31.244 1.00 95.25 93 SER A C 1
ATOM 737 O O . SER A 1 93 ? 18.491 -2.543 -30.319 1.00 95.25 93 SER A O 1
ATOM 739 N N . VAL A 1 94 ? 16.381 -2.408 -31.105 1.00 95.75 94 VAL A N 1
ATOM 740 C CA . VAL A 1 94 ? 15.713 -2.773 -29.853 1.00 95.75 94 VAL A CA 1
ATOM 741 C C . VAL A 1 94 ? 15.650 -4.292 -29.707 1.00 95.75 94 VAL A C 1
ATOM 743 O O . VAL A 1 94 ? 15.100 -4.987 -30.563 1.00 95.75 94 VAL A O 1
ATOM 746 N N . ASP A 1 95 ? 16.125 -4.799 -28.573 1.00 95.69 95 ASP A N 1
ATOM 747 C CA . ASP A 1 95 ? 15.937 -6.187 -28.152 1.00 95.69 95 ASP A CA 1
ATOM 748 C C . ASP A 1 95 ? 14.533 -6.366 -27.554 1.00 95.69 95 ASP A C 1
ATOM 750 O O . ASP A 1 95 ? 14.280 -6.162 -26.361 1.00 95.69 95 ASP A O 1
ATOM 754 N N . 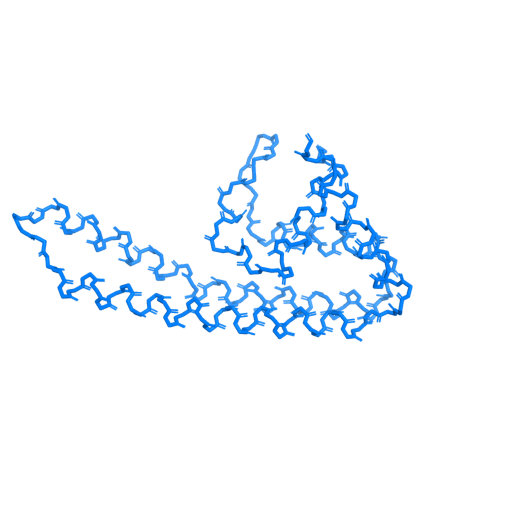GLN A 1 96 ? 13.589 -6.721 -28.424 1.00 94.06 96 GLN A N 1
ATOM 755 C CA . GLN A 1 96 ? 12.186 -6.909 -28.057 1.00 94.06 96 GLN A CA 1
ATOM 756 C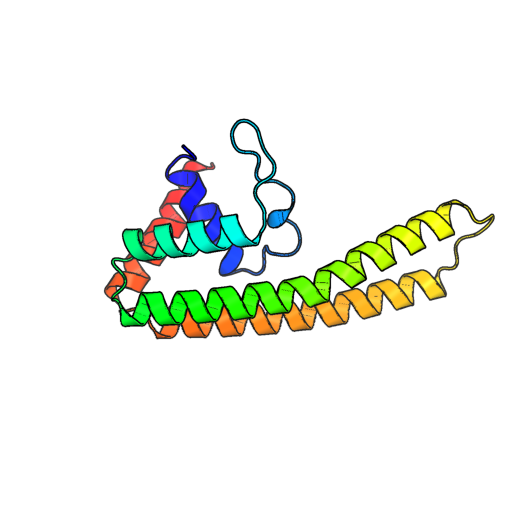 C . GLN A 1 96 ? 11.990 -8.074 -27.078 1.00 94.06 96 GLN A C 1
ATOM 758 O O . GLN A 1 96 ? 11.129 -7.998 -26.201 1.00 94.06 96 GLN A O 1
ATOM 763 N N . GLN A 1 97 ? 12.784 -9.144 -27.199 1.00 94.19 97 GLN A N 1
ATOM 764 C CA . GLN A 1 97 ? 12.682 -10.308 -26.319 1.00 94.19 97 GLN A CA 1
ATOM 765 C C . GLN A 1 97 ? 13.061 -9.927 -24.887 1.00 94.19 97 GLN A C 1
ATOM 767 O O . GLN A 1 97 ? 12.322 -10.240 -23.951 1.00 94.19 97 GLN A O 1
ATOM 772 N N . LYS A 1 98 ? 14.166 -9.193 -24.720 1.00 90.50 98 LYS A N 1
ATOM 773 C CA . LYS A 1 98 ? 14.622 -8.726 -23.409 1.00 90.50 98 LYS A CA 1
ATOM 774 C C . LYS A 1 98 ? 13.616 -7.788 -22.742 1.00 90.50 98 LYS A C 1
ATOM 776 O O . LYS A 1 98 ? 13.348 -7.935 -21.548 1.00 90.50 98 LYS A O 1
ATOM 781 N N . LEU A 1 99 ? 13.030 -6.858 -23.500 1.00 90.00 99 LEU A N 1
ATOM 782 C CA . LEU A 1 99 ? 12.008 -5.947 -22.978 1.00 90.00 99 LEU A CA 1
ATOM 783 C C . LEU A 1 99 ? 10.734 -6.684 -22.557 1.00 90.00 99 LEU A C 1
ATOM 785 O O . LEU A 1 99 ? 10.239 -6.451 -21.456 1.00 90.00 99 LEU A O 1
ATOM 789 N N . ASN A 1 100 ? 10.227 -7.596 -23.390 1.00 90.81 100 ASN A N 1
ATOM 790 C CA . ASN A 1 100 ? 9.036 -8.380 -23.058 1.00 90.81 100 ASN A CA 1
ATOM 791 C C . ASN A 1 100 ? 9.259 -9.268 -21.830 1.00 90.81 100 ASN A C 1
ATOM 793 O O . ASN A 1 100 ? 8.368 -9.373 -20.990 1.00 90.81 100 ASN A O 1
ATOM 797 N N . GLN A 1 101 ? 10.452 -9.852 -21.676 1.00 90.19 101 GLN A N 1
ATOM 798 C CA . GLN A 1 101 ? 10.795 -10.619 -20.480 1.00 90.19 101 GLN A CA 1
ATOM 799 C C . GLN A 1 101 ? 10.723 -9.751 -19.213 1.00 90.19 101 GLN A C 1
ATOM 801 O O . GLN A 1 101 ? 10.045 -10.117 -18.255 1.00 90.19 101 GLN A O 1
ATOM 806 N N . LEU A 1 102 ? 11.366 -8.579 -19.216 1.00 86.38 102 LEU A N 1
ATOM 807 C CA . LEU A 1 102 ? 11.362 -7.671 -18.062 1.00 86.38 102 LEU A CA 1
ATOM 808 C C . LEU A 1 102 ? 9.969 -7.120 -17.742 1.00 86.38 102 LEU A C 1
ATOM 810 O O . LEU A 1 102 ? 9.614 -6.950 -16.574 1.00 86.38 102 LEU A O 1
ATOM 814 N N . LEU A 1 103 ? 9.164 -6.830 -18.767 1.00 85.50 103 LEU A N 1
ATOM 815 C CA . LEU A 1 103 ? 7.777 -6.415 -18.579 1.00 85.50 103 LEU A CA 1
ATOM 816 C C . LEU A 1 103 ? 6.926 -7.552 -17.999 1.00 85.50 103 LEU A C 1
ATOM 818 O O . LEU A 1 103 ? 6.160 -7.298 -17.074 1.00 85.50 103 LEU A O 1
ATOM 822 N N . GLY A 1 104 ? 7.116 -8.795 -18.445 1.00 88.25 104 GLY A N 1
ATOM 823 C CA . GLY A 1 104 ? 6.442 -9.963 -17.871 1.00 88.25 104 GLY A CA 1
ATOM 824 C C . GLY A 1 104 ? 6.802 -10.198 -16.398 1.00 88.25 104 GLY A C 1
ATOM 825 O O . GLY A 1 104 ? 5.921 -10.431 -15.568 1.00 88.25 104 GLY A O 1
ATOM 826 N N . GLU A 1 105 ? 8.080 -10.053 -16.032 1.00 85.38 105 GLU A N 1
ATOM 827 C CA . GLU A 1 105 ? 8.529 -10.096 -14.630 1.00 85.38 105 GLU A CA 1
ATOM 828 C C . GLU A 1 105 ? 7.850 -8.998 -13.794 1.00 85.38 105 GLU A C 1
ATOM 830 O O . GLU A 1 105 ? 7.369 -9.246 -12.683 1.00 85.38 105 GLU A O 1
ATOM 835 N N . LYS A 1 106 ? 7.726 -7.789 -14.355 1.00 82.44 106 LYS A N 1
ATOM 836 C CA . LYS A 1 106 ? 7.016 -6.676 -13.717 1.00 82.44 106 LYS A CA 1
ATOM 837 C C . LYS A 1 106 ? 5.530 -6.952 -13.533 1.00 82.44 106 LYS A C 1
ATOM 839 O O . LYS A 1 106 ? 4.992 -6.659 -12.468 1.00 82.44 106 LYS A O 1
ATOM 844 N N . GLU A 1 107 ? 4.854 -7.494 -14.536 1.00 83.62 107 GLU A N 1
ATOM 845 C CA . GLU A 1 107 ? 3.436 -7.853 -14.449 1.00 83.62 107 GLU A CA 1
ATOM 846 C C . GLU A 1 107 ? 3.179 -8.882 -13.346 1.00 83.62 107 GLU A C 1
ATOM 848 O O . GLU A 1 107 ? 2.250 -8.716 -12.548 1.00 83.62 107 GLU A O 1
ATOM 853 N N . ALA A 1 108 ? 4.030 -9.909 -13.251 1.00 87.12 108 ALA A N 1
ATOM 854 C CA . ALA A 1 108 ? 3.946 -10.922 -12.204 1.00 87.12 108 ALA A CA 1
ATOM 855 C C . ALA A 1 108 ? 4.083 -10.300 -10.807 1.00 87.12 108 ALA A C 1
ATOM 857 O O . ALA A 1 108 ? 3.260 -10.565 -9.926 1.00 87.12 108 ALA A O 1
ATOM 858 N N . GLN A 1 109 ? 5.055 -9.404 -10.625 1.00 81.56 109 GLN A N 1
ATOM 859 C CA . GLN A 1 109 ? 5.203 -8.680 -9.369 1.00 81.56 109 GLN A CA 1
ATOM 860 C C . GLN A 1 109 ? 3.978 -7.810 -9.086 1.00 81.56 109 GLN A C 1
ATOM 862 O O . GLN A 1 109 ? 3.413 -7.890 -7.997 1.00 81.56 109 GLN A O 1
ATOM 867 N N . ILE A 1 110 ? 3.511 -7.002 -10.047 1.00 80.25 110 ILE A N 1
ATOM 868 C CA . ILE A 1 110 ? 2.320 -6.146 -9.880 1.00 80.25 110 ILE A CA 1
ATOM 869 C C . ILE A 1 110 ? 1.117 -6.974 -9.420 1.00 80.25 110 ILE A C 1
ATOM 871 O O . ILE A 1 110 ? 0.388 -6.560 -8.514 1.00 80.25 110 ILE A O 1
ATOM 875 N N . LYS A 1 111 ? 0.927 -8.163 -9.997 1.00 84.62 111 LYS A N 1
ATOM 876 C CA . LYS A 1 111 ? -0.118 -9.105 -9.587 1.00 84.62 111 LYS A CA 1
ATOM 877 C C . LYS A 1 111 ? 0.050 -9.551 -8.131 1.00 84.62 111 LYS A C 1
ATOM 879 O O . LYS A 1 111 ? -0.942 -9.615 -7.398 1.00 84.62 111 LYS A O 1
ATOM 884 N N . GLU A 1 112 ? 1.274 -9.836 -7.704 1.00 86.25 112 GLU A N 1
ATOM 885 C CA . GLU A 1 112 ? 1.596 -10.183 -6.319 1.00 86.25 112 GLU A CA 1
ATOM 886 C C . GLU A 1 112 ? 1.292 -9.022 -5.360 1.00 86.25 112 GLU A C 1
ATOM 888 O O . GLU A 1 112 ? 0.566 -9.205 -4.384 1.00 86.25 112 GLU A O 1
ATOM 893 N N . MET A 1 113 ? 1.758 -7.809 -5.673 1.00 82.06 113 MET A N 1
ATOM 894 C CA . MET A 1 113 ? 1.491 -6.607 -4.875 1.00 82.06 113 MET A CA 1
ATOM 895 C C . MET A 1 113 ? -0.002 -6.324 -4.761 1.00 82.06 113 MET A C 1
ATOM 897 O O . MET A 1 113 ? -0.492 -6.045 -3.673 1.00 82.06 113 MET A O 1
ATOM 901 N N . ARG A 1 114 ? -0.749 -6.437 -5.864 1.00 83.06 114 ARG A N 1
ATOM 902 C CA . ARG A 1 114 ? -2.208 -6.292 -5.845 1.00 83.06 114 ARG A CA 1
ATOM 903 C C . ARG A 1 114 ? -2.841 -7.282 -4.871 1.00 83.06 114 ARG A C 1
ATOM 905 O O . ARG A 1 114 ? -3.662 -6.887 -4.054 1.00 83.06 114 ARG A O 1
ATOM 912 N N . THR A 1 115 ? -2.456 -8.554 -4.957 1.00 88.44 115 THR A N 1
ATOM 913 C CA . THR A 1 115 ? -2.993 -9.614 -4.090 1.00 88.44 115 THR A CA 1
ATOM 914 C C . THR A 1 115 ? -2.687 -9.326 -2.619 1.00 88.44 115 THR A C 1
ATOM 916 O O . THR A 1 115 ? -3.576 -9.403 -1.776 1.00 88.44 115 THR A O 1
ATOM 919 N N . PHE A 1 116 ? -1.455 -8.910 -2.327 1.00 86.50 116 PHE A N 1
ATOM 920 C CA . PHE A 1 116 ? -1.025 -8.513 -0.991 1.00 86.50 116 PHE A CA 1
ATOM 921 C C . PHE A 1 116 ? -1.814 -7.308 -0.447 1.00 86.50 116 PHE A C 1
ATOM 923 O O . PHE A 1 116 ? -2.325 -7.364 0.669 1.00 86.50 116 PHE A O 1
ATOM 930 N N . LEU A 1 117 ? -1.969 -6.238 -1.232 1.00 83.12 117 LEU A N 1
ATOM 931 C CA . LEU A 1 117 ? -2.687 -5.033 -0.802 1.00 83.12 117 LEU A CA 1
ATOM 932 C C . LEU A 1 117 ? -4.177 -5.2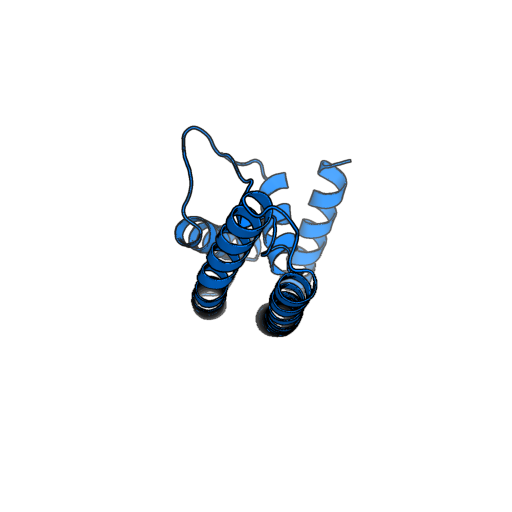99 -0.564 1.00 83.12 117 LEU A C 1
ATOM 934 O O . LEU A 1 117 ? -4.731 -4.794 0.407 1.00 83.12 117 LEU A O 1
ATOM 938 N N . VAL A 1 118 ? -4.815 -6.128 -1.398 1.00 84.44 118 VAL A N 1
ATOM 939 C CA . VAL A 1 118 ? -6.212 -6.543 -1.188 1.00 84.44 118 VAL A CA 1
ATOM 940 C C . VAL A 1 118 ? -6.361 -7.315 0.125 1.00 84.44 118 VAL A C 1
ATOM 942 O O . VAL A 1 118 ? -7.297 -7.053 0.878 1.00 84.44 118 VAL A O 1
ATOM 945 N N . ALA A 1 119 ? -5.424 -8.214 0.443 1.00 89.06 119 ALA A N 1
ATOM 946 C CA . ALA A 1 119 ? -5.430 -8.926 1.720 1.00 89.06 119 ALA A CA 1
ATOM 947 C C . ALA A 1 119 ? -5.270 -7.962 2.910 1.00 89.06 119 ALA A C 1
ATOM 949 O O . ALA A 1 119 ? -6.060 -8.014 3.852 1.00 89.06 119 ALA A O 1
ATOM 950 N N . LYS A 1 120 ? -4.326 -7.014 2.837 1.00 89.62 120 LYS A N 1
ATOM 951 C CA . LYS A 1 120 ? -4.125 -6.005 3.892 1.00 89.62 120 LYS A CA 1
ATOM 952 C C . LYS A 1 120 ? -5.327 -5.079 4.063 1.00 89.62 120 LYS A C 1
ATOM 954 O O . LYS A 1 120 ? -5.681 -4.733 5.188 1.00 89.62 120 LYS A O 1
ATOM 959 N N . PHE A 1 121 ? -5.999 -4.721 2.971 1.00 85.88 121 PHE A N 1
ATOM 960 C CA . PHE A 1 121 ? -7.254 -3.979 3.036 1.00 85.88 121 PHE A CA 1
ATOM 961 C C . PHE A 1 121 ? -8.362 -4.793 3.718 1.00 85.88 121 PHE A C 1
ATOM 963 O O . PHE A 1 121 ? -9.068 -4.259 4.571 1.00 85.88 121 PHE A O 1
ATOM 970 N N . ALA A 1 122 ? -8.488 -6.086 3.405 1.00 89.38 122 ALA A N 1
ATOM 971 C CA . ALA A 1 122 ? -9.450 -6.963 4.069 1.00 89.38 122 ALA A CA 1
ATOM 972 C C . ALA A 1 122 ? -9.171 -7.087 5.579 1.00 89.38 122 ALA A C 1
ATOM 974 O O . ALA A 1 122 ? -10.106 -7.032 6.379 1.00 89.38 122 ALA A O 1
ATOM 975 N N . GLU A 1 123 ? -7.900 -7.183 5.985 1.00 90.88 123 GLU A N 1
ATOM 976 C CA . GLU A 1 123 ? -7.492 -7.181 7.397 1.00 90.88 123 GLU A CA 1
ATOM 977 C C . GLU A 1 123 ? -7.861 -5.871 8.109 1.00 90.88 123 GLU A C 1
ATOM 979 O O . GLU A 1 123 ? -8.415 -5.906 9.213 1.00 90.88 123 GLU A O 1
ATOM 984 N N . PHE A 1 124 ? -7.591 -4.727 7.471 1.00 89.19 124 PHE A N 1
ATOM 985 C CA . PHE A 1 124 ? -7.968 -3.406 7.974 1.00 89.19 124 PHE A CA 1
ATOM 986 C C . PHE A 1 124 ? -9.490 -3.271 8.109 1.00 89.19 124 PHE A C 1
ATOM 988 O O . PHE A 1 124 ? -9.988 -2.927 9.173 1.00 89.19 124 PHE A O 1
ATOM 995 N N . HIS A 1 125 ? -10.252 -3.611 7.071 1.00 90.56 125 HIS A N 1
ATOM 996 C CA . HIS A 1 125 ? -11.714 -3.590 7.116 1.00 90.56 125 HIS A CA 1
ATOM 997 C C . HIS A 1 125 ? -12.270 -4.516 8.214 1.00 90.56 125 HIS A C 1
ATOM 999 O O . HIS A 1 125 ? -13.208 -4.158 8.933 1.00 90.56 125 HIS A O 1
ATOM 1005 N N . GLY A 1 126 ? -11.677 -5.704 8.365 1.00 93.88 126 GLY A N 1
ATOM 1006 C CA . GLY A 1 126 ? -12.085 -6.712 9.339 1.00 93.88 126 GLY A CA 1
ATOM 1007 C C . GLY A 1 126 ? -11.938 -6.266 10.794 1.00 93.88 126 GLY A C 1
ATOM 1008 O O . GLY A 1 126 ? -12.757 -6.665 11.617 1.00 93.88 126 GLY A O 1
ATOM 1009 N N . MET A 1 127 ? -10.956 -5.415 11.113 1.00 94.62 127 MET A N 1
ATOM 1010 C CA . MET A 1 127 ? -10.765 -4.903 12.480 1.00 94.62 127 MET A CA 1
ATOM 1011 C C . MET A 1 127 ? -11.654 -3.702 12.839 1.00 94.62 127 MET A C 1
ATOM 1013 O O . MET A 1 127 ? -11.721 -3.351 14.014 1.00 94.62 127 MET A O 1
ATOM 1017 N N . LEU A 1 128 ? -12.311 -3.063 11.864 1.00 93.75 128 LEU A N 1
ATOM 1018 C CA . LEU A 1 128 ? -13.219 -1.934 12.102 1.00 93.75 128 LEU A CA 1
ATOM 1019 C C . LEU A 1 128 ? -14.599 -2.402 12.582 1.00 93.75 128 LEU A C 1
ATOM 1021 O O . LEU A 1 128 ? -15.088 -3.450 12.146 1.00 93.75 128 LEU A O 1
ATOM 1025 N N . THR A 1 129 ? -15.259 -1.588 13.411 1.00 96.56 129 THR A N 1
ATOM 1026 C CA . THR A 1 129 ? -16.679 -1.776 13.756 1.00 96.56 129 THR A CA 1
ATOM 1027 C C . THR A 1 129 ? -17.589 -1.414 12.572 1.00 96.56 129 THR A C 1
ATOM 1029 O O . THR A 1 129 ? -17.148 -0.735 11.637 1.00 96.56 129 THR A O 1
ATOM 1032 N N . PRO A 1 130 ? -18.868 -1.836 12.573 1.00 97.50 130 PRO A N 1
ATOM 1033 C CA . PRO A 1 130 ? -19.830 -1.416 11.552 1.00 97.50 130 PRO A CA 1
ATOM 1034 C C . PRO A 1 130 ? -19.925 0.110 11.388 1.00 97.50 130 PRO A C 1
ATOM 1036 O O . PRO A 1 130 ? -19.936 0.605 10.263 1.00 97.50 130 PRO A O 1
ATOM 1039 N N . GLU A 1 131 ? -19.910 0.859 12.489 1.00 95.44 131 GLU A N 1
ATOM 1040 C CA . GLU A 1 131 ? -19.995 2.325 12.502 1.00 95.44 131 GLU A CA 1
ATOM 1041 C C . GLU A 1 131 ? -18.746 2.956 11.877 1.00 95.44 131 GLU A C 1
ATOM 1043 O O . GLU A 1 131 ? -18.842 3.867 11.055 1.00 95.44 131 GLU A O 1
ATOM 1048 N N . GLN A 1 132 ? -17.562 2.428 12.201 1.00 93.31 132 GLN A N 1
ATOM 1049 C CA . GLN A 1 132 ? -16.303 2.881 11.608 1.00 93.31 132 GLN A CA 1
ATOM 1050 C C . GLN A 1 132 ? -16.242 2.585 10.102 1.00 93.31 132 GLN A C 1
ATOM 1052 O O . GLN A 1 132 ? -15.737 3.403 9.335 1.00 93.31 132 GLN A O 1
ATOM 1057 N N . ARG A 1 133 ? -16.784 1.446 9.648 1.00 93.44 133 ARG A N 1
ATOM 1058 C CA . ARG A 1 133 ? -16.886 1.119 8.212 1.00 93.44 133 ARG A CA 1
ATOM 1059 C C . ARG A 1 133 ? -17.824 2.070 7.476 1.00 93.44 133 ARG A C 1
ATOM 1061 O O . ARG A 1 133 ? -17.503 2.481 6.364 1.00 93.44 133 ARG A O 1
ATOM 1068 N N . LEU A 1 134 ? -18.946 2.444 8.093 1.00 92.50 134 LEU A N 1
ATOM 1069 C CA . LEU A 1 134 ? -19.857 3.439 7.530 1.00 92.50 134 LEU A CA 1
ATOM 1070 C C . LEU A 1 134 ? -19.165 4.801 7.409 1.00 92.50 134 LEU A C 1
ATOM 1072 O O . LEU A 1 134 ? -19.167 5.389 6.332 1.00 92.50 134 LEU A O 1
ATOM 1076 N N . LYS A 1 135 ? -18.480 5.249 8.469 1.00 88.19 135 LYS A N 1
ATOM 1077 C CA . LYS A 1 135 ? -17.710 6.503 8.473 1.00 88.19 135 LYS A CA 1
ATOM 1078 C C . LYS A 1 135 ? -16.622 6.514 7.393 1.00 88.19 135 LYS A C 1
ATOM 1080 O O . LYS A 1 135 ? -16.442 7.517 6.703 1.00 88.19 135 LYS A O 1
ATOM 1085 N N . LEU A 1 136 ? -15.935 5.383 7.206 1.00 86.69 136 LEU A N 1
ATOM 1086 C CA . LEU A 1 136 ? -14.982 5.184 6.113 1.00 86.69 136 LEU A CA 1
ATOM 1087 C C . LEU A 1 136 ? -15.665 5.333 4.743 1.00 86.69 136 LEU A C 1
ATOM 1089 O O . LEU A 1 136 ? -15.164 6.069 3.898 1.00 86.69 136 LEU A O 1
ATOM 1093 N N . ALA A 1 137 ? -16.806 4.676 4.520 1.00 86.44 137 ALA A N 1
ATOM 1094 C CA . ALA A 1 137 ? -17.532 4.728 3.250 1.00 86.44 137 ALA A CA 1
ATOM 1095 C C . ALA A 1 137 ? -18.071 6.133 2.920 1.00 86.44 137 ALA A C 1
ATOM 1097 O O . ALA A 1 137 ? -17.841 6.632 1.820 1.00 86.44 137 ALA A O 1
ATOM 1098 N N . GLU A 1 138 ? -18.734 6.795 3.873 1.00 85.75 138 GLU A N 1
ATOM 1099 C CA . GLU A 1 138 ? -19.268 8.159 3.711 1.00 85.75 138 GLU A CA 1
ATOM 1100 C C . GLU A 1 138 ? -18.181 9.164 3.359 1.00 85.75 138 GLU A C 1
ATOM 1102 O O . GLU A 1 138 ? -18.366 10.099 2.582 1.00 85.75 138 GLU A O 1
ATOM 1107 N N . GLY A 1 139 ? -17.025 8.978 3.967 1.00 77.31 139 GLY A N 1
ATOM 1108 C CA . GLY A 1 139 ? -15.867 9.763 3.664 1.00 77.31 139 GLY A CA 1
ATOM 1109 C C . GLY A 1 139 ? -15.329 9.603 2.256 1.00 77.31 139 GLY A C 1
ATOM 1110 O O . GLY A 1 139 ? -15.089 10.597 1.568 1.00 77.31 139 GLY A O 1
ATOM 1111 N N . LEU A 1 140 ? -15.151 8.350 1.830 1.00 75.06 140 LEU A N 1
ATOM 1112 C CA . LEU A 1 140 ? -14.712 8.026 0.475 1.00 75.06 140 LEU A CA 1
ATOM 1113 C C . LEU A 1 140 ? -15.670 8.621 -0.570 1.00 75.06 140 LEU A C 1
ATOM 1115 O O . LEU A 1 140 ? -15.210 9.164 -1.574 1.00 75.06 140 LEU A O 1
ATOM 1119 N N . ASP A 1 141 ? -16.979 8.583 -0.307 1.00 75.19 141 ASP A N 1
ATOM 1120 C CA . ASP A 1 141 ? -18.013 9.171 -1.167 1.00 75.19 141 ASP A CA 1
ATOM 1121 C C . ASP A 1 141 ? -17.966 10.710 -1.195 1.00 75.19 141 ASP A C 1
ATOM 1123 O O . ASP A 1 141 ? -17.961 11.320 -2.266 1.00 75.19 141 ASP A O 1
ATOM 1127 N N . ARG A 1 142 ? -17.857 11.358 -0.026 1.00 71.50 142 ARG A N 1
ATOM 1128 C CA . ARG A 1 142 ? -17.735 12.826 0.087 1.00 71.50 142 ARG A CA 1
ATOM 1129 C C . ARG A 1 142 ? -16.593 13.364 -0.763 1.00 71.50 142 ARG A C 1
ATOM 1131 O O . ARG A 1 142 ? -16.722 14.380 -1.433 1.00 71.50 142 ARG A O 1
ATOM 1138 N N . PHE A 1 143 ? -15.485 12.648 -0.762 1.00 61.78 143 PHE A N 1
ATOM 1139 C CA . PHE A 1 143 ? -14.318 13.013 -1.532 1.00 61.78 143 PHE A CA 1
ATOM 1140 C C . PHE A 1 143 ? -14.478 12.888 -3.038 1.00 61.78 143 PHE A C 1
ATOM 1142 O O . PHE A 1 143 ? -13.970 13.739 -3.768 1.00 61.78 143 PHE A O 1
ATOM 1149 N N . HIS A 1 144 ? -15.153 11.838 -3.504 1.00 60.53 144 HIS A N 1
ATOM 1150 C CA . HIS A 1 144 ? -15.423 11.694 -4.928 1.00 60.53 144 HIS A CA 1
ATOM 1151 C C . HIS A 1 144 ? -16.206 12.908 -5.443 1.00 60.53 144 HIS A C 1
ATOM 1153 O O . HIS A 1 144 ? -15.827 13.484 -6.455 1.00 60.53 144 HIS A O 1
ATOM 1159 N N . LYS A 1 145 ? -17.198 13.358 -4.664 1.00 68.88 145 LYS A N 1
ATOM 1160 C CA . LYS A 1 145 ? -18.056 14.512 -4.970 1.00 68.88 145 LYS A CA 1
ATOM 1161 C C . LYS A 1 145 ? -17.355 15.871 -4.894 1.00 68.88 145 LYS A C 1
ATOM 1163 O O . LYS A 1 145 ? -17.776 16.791 -5.572 1.00 68.88 145 LYS A O 1
ATOM 1168 N N . GLU A 1 146 ? -16.317 16.026 -4.072 1.00 57.81 146 GLU A N 1
ATOM 1169 C CA . GLU A 1 146 ? -15.552 17.284 -3.952 1.00 57.81 146 GLU A CA 1
ATOM 1170 C C . GLU A 1 146 ? -14.516 17.478 -5.082 1.00 57.81 146 GLU A C 1
ATOM 1172 O O . GLU A 1 146 ? -13.856 18.517 -5.140 1.00 57.81 146 GLU A O 1
ATOM 1177 N N . ARG A 1 147 ? -14.323 16.475 -5.951 1.00 52.56 147 ARG A N 1
ATOM 1178 C CA . ARG A 1 147 ? -13.371 16.511 -7.077 1.00 52.56 147 ARG A CA 1
ATOM 1179 C C . ARG A 1 147 ? -14.008 16.693 -8.453 1.00 52.56 147 ARG A C 1
ATOM 1181 O O . ARG A 1 147 ? -13.246 16.908 -9.399 1.00 52.56 147 ARG A O 1
ATOM 1188 N N . ASP A 1 148 ? -15.329 16.590 -8.532 1.00 47.81 148 ASP A N 1
ATOM 1189 C CA . ASP A 1 148 ? -16.141 16.871 -9.719 1.00 47.81 148 ASP A CA 1
ATOM 1190 C C . ASP A 1 148 ? -16.673 18.313 -9.664 1.00 47.81 148 ASP A C 1
ATOM 1192 O O . ASP A 1 148 ? -16.744 18.953 -10.739 1.00 47.81 148 ASP A O 1
#

Solvent-accessible surface area (backbone atoms only — not comparable to full-atom values): 8563 Å² total; per-residue (Å²): 134,82,58,80,57,59,55,32,55,53,55,52,31,56,60,64,63,39,68,88,64,59,76,81,72,70,83,56,94,93,54,89,74,54,73,65,63,53,52,52,52,48,52,54,51,50,30,62,77,48,65,47,51,74,67,53,44,52,52,50,50,50,52,50,53,54,51,52,56,58,50,56,71,50,52,63,54,56,53,53,53,51,54,48,54,56,52,39,72,72,42,100,62,73,60,61,69,64,53,51,51,55,50,50,56,47,51,54,48,51,54,49,51,45,54,52,40,48,52,52,38,51,54,55,59,67,70,46,52,75,68,37,49,49,54,52,50,55,41,47,51,53,29,60,65,74,74,111

Radius of gyration: 18.31 Å; Cα contacts (8 Å, |Δi|>4): 72; chains: 1; bounding box: 41×34×54 Å

Mean predicted aligned error: 9.09 Å